Protein 3A0A (pdb70)

Structure (mmCIF, N/CA/C/O backbone):
data_3A0A
#
_entry.id   3A0A
#
_cell.length_a   26.007
_cell.length_b   26.538
_cell.length_c   80.146
_cell.angle_alpha   90.00
_cell.angle_beta   89.99
_cell.angle_gamma   90.00
#
_symmetry.space_group_name_H-M   'P 1 21 1'
#
loop_
_entity.id
_entity.type
_entity.pdbx_description
1 polymer 'collagen-like peptide'
2 water water
#
loop_
_atom_site.group_PDB
_atom_site.id
_atom_site.type_symbol
_atom_site.label_atom_id
_atom_site.label_alt_id
_atom_site.label_comp_id
_atom_site.label_asym_id
_atom_site.label_entity_id
_atom_site.label_seq_id
_atom_site.pdbx_PDB_ins_code
_atom_site.Cartn_x
_atom_site.Cartn_y
_atom_site.Cartn_z
_atom_site.occupancy
_atom_site.B_iso_or_equiv
_atom_site.auth_seq_id
_atom_site.auth_comp_id
_atom_site.auth_asym_id
_atom_site.auth_atom_id
_atom_site.pdbx_PDB_model_num
ATOM 1 N N . GLY A 1 3 ? -0.231 1.544 73.013 1.00 36.03 3 GLY A N 1
ATOM 2 C CA . GLY A 1 3 ? 0.160 2.371 71.874 1.00 28.00 3 GLY A CA 1
ATOM 3 C C . GLY A 1 3 ? -0.715 2.335 70.635 1.00 20.93 3 GLY A C 1
ATOM 4 O O . GLY A 1 3 ? -1.163 1.279 70.183 1.00 22.86 3 GLY A O 1
ATOM 5 N N . PRO A 1 4 ? -1.008 3.470 69.990 1.00 20.81 4 PRO A N 1
ATOM 6 C CA . PRO A 1 4 ? -1.825 3.447 68.777 1.00 19.46 4 PRO A CA 1
ATOM 7 C C . PRO A 1 4 ? -1.081 2.958 67.536 1.00 18.85 4 PRO A C 1
ATOM 8 O O . PRO A 1 4 ? 0.140 2.908 67.587 1.00 19.10 4 PRO A O 1
ATOM 12 N N . PRO A 1 5 ? -1.828 2.637 66.483 1.00 17.21 5 PRO A N 1
ATOM 13 C CA . PRO A 1 5 ? -1.221 2.164 65.231 1.00 16.76 5 PRO A CA 1
ATOM 14 C C . PRO A 1 5 ? -0.283 3.226 64.673 1.00 14.98 5 PRO A C 1
ATOM 15 O O . PRO A 1 5 ? -0.519 4.428 64.861 1.00 17.74 5 PRO A O 1
ATOM 19 N N . GLY A 1 6 ? 0.722 2.758 63.956 1.00 14.88 6 GLY A N 1
ATOM 20 C CA . GLY A 1 6 ? 1.579 3.696 63.215 1.00 14.01 6 GLY A CA 1
ATOM 21 C C . GLY A 1 6 ? 0.853 4.279 62.018 1.00 10.61 6 GLY A C 1
ATOM 22 O O . GLY A 1 6 ? -0.263 3.928 61.641 1.00 12.77 6 GLY A O 1
ATOM 23 N N . PRO A 1 7 ? 1.533 5.217 61.355 1.00 13.59 7 PRO A N 1
ATOM 24 C CA . PRO A 1 7 ? 0.980 5.867 60.177 1.00 13.65 7 PRO A CA 1
ATOM 25 C C . PRO A 1 7 ? 0.901 4.882 59.015 1.00 11.56 7 PRO A C 1
ATOM 26 O O . PRO A 1 7 ? 1.616 3.885 59.005 1.00 11.16 7 PRO A O 1
ATOM 30 N N . PRO A 1 8 ? 0.121 5.158 57.986 1.00 11.31 8 PRO A N 1
ATOM 31 C CA . PRO A 1 8 ? 0.199 4.369 56.773 1.00 11.72 8 PRO A CA 1
ATOM 32 C C . PRO A 1 8 ? 1.599 4.345 56.182 1.00 12.93 8 PRO A C 1
ATOM 33 O O . PRO A 1 8 ? 2.319 5.349 56.303 1.00 11.61 8 PRO A O 1
ATOM 37 N N . GLY A 1 9 ? 1.961 3.224 55.537 1.00 8.81 9 GLY A N 1
ATOM 38 C CA . GLY A 1 9 ? 3.191 3.313 54.751 1.00 10.17 9 GLY A CA 1
ATOM 39 C C . GLY A 1 9 ? 3.042 4.196 53.516 1.00 7.80 9 GLY A C 1
ATOM 40 O O . GLY A 1 9 ? 2.058 4.815 53.177 1.00 10.05 9 GLY A O 1
ATOM 41 N N . PRO A 1 10 ? 4.166 4.332 52.816 1.00 9.98 10 PRO A N 1
ATOM 42 C CA . PRO A 1 10 ? 4.210 5.198 51.646 1.00 11.21 10 PRO A CA 1
ATOM 43 C C . PRO A 1 10 ? 3.524 4.588 50.440 1.00 8.75 10 PRO A C 1
ATOM 44 O O . PRO A 1 10 ? 3.229 3.362 50.426 1.00 7.75 10 PRO A O 1
ATOM 48 N N . PRO A 1 11 ? 3.261 5.362 49.377 1.00 8.88 11 PRO A N 1
ATOM 49 C CA . PRO A 1 11 ? 2.654 4.784 48.185 1.00 9.70 11 PRO A CA 1
ATOM 50 C C . PRO A 1 11 ? 3.523 3.702 47.584 1.00 6.81 11 PRO A C 1
ATOM 51 O O . PRO A 1 11 ? 4.736 3.801 47.698 1.00 10.18 11 PRO A O 1
ATOM 55 N N . GLY A 1 12 ? 2.893 2.759 46.906 1.00 7.92 12 GLY A N 1
ATOM 56 C CA . GLY A 1 12 ? 3.672 1.679 46.306 1.00 9.11 12 GLY A CA 1
ATOM 57 C C . GLY A 1 12 ? 4.379 2.186 45.058 1.00 7.29 12 GLY A C 1
ATOM 58 O O . GLY A 1 12 ? 4.270 3.389 44.753 1.00 9.00 12 GLY A O 1
ATOM 67 N N . PRO A 1 14 ? 5.390 2.694 41.046 1.00 9.18 14 PRO A N 1
ATOM 68 C CA . PRO A 1 14 ? 4.624 2.925 39.809 1.00 10.85 14 PRO A CA 1
ATOM 69 C C . PRO A 1 14 ? 4.274 1.621 39.114 1.00 11.64 14 PRO A C 1
ATOM 70 O O . PRO A 1 14 ? 4.969 0.580 39.222 1.00 11.22 14 PRO A O 1
ATOM 74 N N . GLY A 1 15 ? 3.138 1.662 38.408 1.00 8.72 15 GLY A N 1
ATOM 75 C CA . GLY A 1 15 ? 2.744 0.455 37.647 1.00 9.82 15 GLY A CA 1
ATOM 76 C C . GLY A 1 15 ? 3.684 0.238 36.462 1.00 10.25 15 GLY A C 1
ATOM 77 O O . GLY A 1 15 ? 4.549 1.017 36.078 1.00 10.79 15 GLY A O 1
ATOM 78 N N . PRO A 1 16 ? 3.536 -0.909 35.787 1.00 10.74 16 PRO A N 1
ATOM 79 C CA . PRO A 1 16 ? 4.373 -1.165 34.607 1.00 11.39 16 PRO A CA 1
ATOM 80 C C . PRO A 1 16 ? 3.978 -0.290 33.428 1.00 15.94 16 PRO A C 1
ATOM 81 O O . PRO A 1 16 ? 2.881 0.298 33.407 1.00 11.52 16 PRO A O 1
ATOM 85 N N . PRO A 1 17 ? 4.843 -0.197 32.424 1.00 15.82 17 PRO A N 1
ATOM 86 C CA . PRO A 1 17 ? 4.439 0.399 31.133 1.00 14.51 17 PRO A CA 1
ATOM 87 C C . PRO A 1 17 ? 3.143 -0.164 30.583 1.00 13.44 17 PRO A C 1
ATOM 88 O O . PRO A 1 17 ? 2.786 -1.321 30.785 1.00 12.62 17 PRO A O 1
ATOM 92 N N . GLY A 1 18 ? 2.398 0.665 29.862 1.00 9.63 18 GLY A N 1
ATOM 93 C CA . GLY A 1 18 ? 1.246 0.227 29.147 1.00 9.91 18 GLY A CA 1
ATOM 94 C C . GLY A 1 18 ? 1.564 -0.666 27.963 1.00 10.39 18 GLY A C 1
ATOM 95 O O . GLY A 1 18 ? 2.720 -0.928 27.632 1.00 10.84 18 GLY A O 1
ATOM 96 N N . PRO A 1 19 ? 0.464 -1.060 27.301 1.00 11.71 19 PRO A N 1
ATOM 97 C CA . PRO A 1 19 ? 0.528 -1.945 26.149 1.00 15.32 19 PRO A CA 1
ATOM 98 C C . PRO A 1 19 ? 1.082 -1.181 24.953 1.00 13.60 19 PRO A C 1
ATOM 99 O O . PRO A 1 19 ? 1.002 0.026 24.924 1.00 11.29 19 PRO A O 1
ATOM 103 N N . PRO A 1 20 ? 1.612 -1.853 23.952 1.00 12.55 20 PRO A N 1
ATOM 104 C CA . PRO A 1 20 ? 2.002 -1.183 22.717 1.00 10.72 20 PRO A CA 1
ATOM 105 C C . PRO A 1 20 ? 0.831 -0.480 22.029 1.00 9.16 20 PRO A C 1
ATOM 106 O O . PRO A 1 20 ? -0.312 -0.972 22.100 1.00 10.25 20 PRO A O 1
ATOM 110 N N . GLY A 1 21 ? 1.143 0.598 21.321 1.00 10.45 21 GLY A N 1
ATOM 111 C CA . GLY A 1 21 ? 0.051 1.260 20.583 1.00 10.40 21 GLY A CA 1
ATOM 112 C C . GLY A 1 21 ? -0.308 0.416 19.361 1.00 12.83 21 GLY A C 1
ATOM 113 O O . GLY A 1 21 ? 0.327 -0.626 19.165 1.00 10.17 21 GLY A O 1
ATOM 114 N N . PRO A 1 22 ? -1.291 0.864 18.587 1.00 11.94 22 PRO A N 1
ATOM 115 C CA . PRO A 1 22 ? -1.750 0.128 17.394 1.00 10.83 22 PRO A CA 1
ATOM 116 C C . PRO A 1 22 ? -0.873 0.352 16.180 1.00 10.95 22 PRO A C 1
ATOM 117 O O . PRO A 1 22 ? -0.055 1.266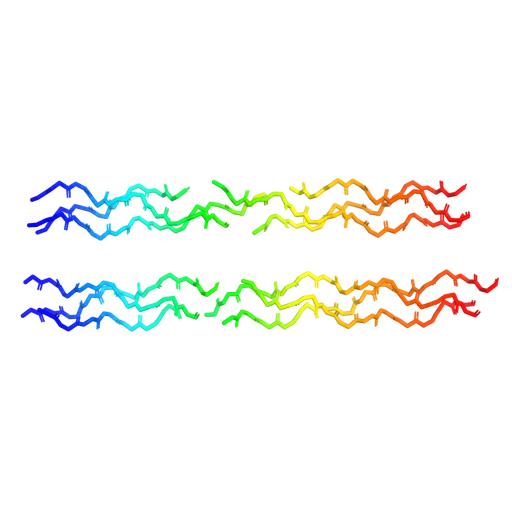 16.095 1.00 11.56 22 PRO A O 1
ATOM 121 N N . PRO A 1 23 ? -1.005 -0.477 15.163 1.00 13.28 23 PRO A N 1
ATOM 122 C CA . PRO A 1 23 ? -0.242 -0.248 13.925 1.00 14.20 23 PRO A CA 1
ATOM 123 C C . PRO A 1 23 ? -0.531 1.141 13.351 1.00 15.90 23 PRO A C 1
ATOM 124 O O . PRO A 1 23 ? -1.612 1.701 13.565 1.00 17.79 23 PRO A O 1
ATOM 128 N N . GLY A 1 24 ? 0.455 1.697 12.642 1.00 15.10 24 GLY A N 1
ATOM 129 C CA . GLY A 1 24 ? 0.264 2.987 11.961 1.00 19.36 24 GLY A CA 1
ATOM 130 C C . GLY A 1 24 ? -0.586 2.865 10.713 1.00 25.97 24 GLY A C 1
ATOM 131 O O . GLY A 1 24 ? -1.043 1.762 10.388 1.00 18.79 24 GLY A O 1
ATOM 132 N N . PRO A 1 25 ? -0.790 4.001 10.041 1.00 27.08 25 PRO A N 1
ATOM 133 C CA . PRO A 1 25 ? -1.628 4.039 8.842 1.00 26.29 25 PRO A CA 1
ATOM 134 C C . PRO A 1 25 ? -0.889 3.503 7.611 1.00 34.09 25 PRO A C 1
ATOM 135 O O . PRO A 1 25 ? 0.264 3.068 7.678 1.00 27.59 25 PRO A O 1
ATOM 139 N N . GLY B 1 6 ? 2.635 0.051 70.153 1.00 34.38 6 GLY B N 1
ATOM 140 C CA . GLY B 1 6 ? 1.618 0.196 69.098 1.00 28.33 6 GLY B CA 1
ATOM 141 C C . GLY B 1 6 ? 1.695 -0.682 67.879 1.00 19.98 6 GLY B C 1
ATOM 142 O O . GLY B 1 6 ? 2.769 -1.046 67.403 1.00 21.04 6 GLY B O 1
ATOM 143 N N . PRO B 1 7 ? 0.603 -1.090 67.222 1.00 20.80 7 PRO B N 1
ATOM 144 C CA . PRO B 1 7 ? 0.685 -1.977 66.041 1.00 20.60 7 PRO B CA 1
ATOM 145 C C . PRO B 1 7 ? 1.159 -1.270 64.789 1.00 18.01 7 PRO B C 1
ATOM 146 O O . PRO B 1 7 ? 1.045 -0.031 64.711 1.00 15.10 7 PRO B O 1
ATOM 150 N N . PRO B 1 8 ? 1.655 -1.959 63.767 1.00 14.68 8 PRO B N 1
ATOM 151 C CA . PRO B 1 8 ? 2.039 -1.257 62.538 1.00 11.83 8 PRO B CA 1
ATOM 152 C C . PRO B 1 8 ? 0.903 -0.529 61.833 1.00 10.13 8 PRO B C 1
ATOM 153 O O . PRO B 1 8 ? -0.269 -0.959 61.966 1.00 11.46 8 PRO B O 1
ATOM 157 N N . GLY B 1 9 ? 1.198 0.541 61.100 1.00 10.52 9 GLY B N 1
ATOM 158 C CA . GLY B 1 9 ? 0.162 1.274 60.359 1.00 9.94 9 GLY B CA 1
ATOM 159 C C . GLY B 1 9 ? -0.283 0.389 59.194 1.00 8.80 9 GLY B C 1
ATOM 160 O O . GLY B 1 9 ? 0.394 -0.636 59.008 1.00 11.50 9 GLY B O 1
ATOM 161 N N . PRO B 1 10 ? -1.279 0.805 58.463 1.00 10.74 10 PRO B N 1
ATOM 162 C CA . PRO B 1 10 ? -1.771 0.070 57.279 1.00 8.67 10 PRO B CA 1
ATOM 163 C C . PRO B 1 10 ? -0.864 0.269 56.081 1.00 8.31 10 PRO B C 1
ATOM 164 O O . PRO B 1 10 ? -0.029 1.175 56.005 1.00 9.06 10 PRO B O 1
ATOM 168 N N . PRO B 1 11 ? -0.980 -0.590 55.072 1.00 8.85 11 PRO B N 1
ATOM 169 C CA . PRO B 1 11 ? -0.236 -0.340 53.818 1.00 11.27 11 PRO B CA 1
ATOM 170 C C . PRO B 1 11 ? -0.573 1.037 53.244 1.00 10.68 11 PRO B C 1
ATOM 171 O O . PRO B 1 11 ? -1.685 1.541 53.439 1.00 12.34 11 PRO B O 1
ATOM 175 N N . GLY B 1 12 ? 0.431 1.599 52.560 1.00 7.76 12 GLY B N 1
ATOM 176 C CA . GLY B 1 12 ? 0.185 2.855 51.855 1.00 9.69 12 GLY B CA 1
ATOM 177 C C . GLY B 1 12 ? -0.733 2.688 50.667 1.00 11.17 12 GLY B C 1
ATOM 178 O O . GLY B 1 12 ? -1.186 1.604 50.323 1.00 8.20 12 GLY B O 1
ATOM 187 N N . PRO B 1 14 ? -1.861 2.845 46.543 1.00 9.84 14 PRO B N 1
ATOM 188 C CA . PRO B 1 14 ? -1.261 2.368 45.282 1.00 10.96 14 PRO B CA 1
ATOM 189 C C . PRO B 1 14 ? -0.318 3.416 44.703 1.00 11.34 14 PRO B C 1
ATOM 190 O O . PRO B 1 14 ? -0.479 4.610 44.901 1.00 9.54 14 PRO B O 1
ATOM 194 N N . GLY B 1 15 ? 0.669 2.886 43.988 1.00 10.26 15 GLY B N 1
ATOM 195 C CA . GLY B 1 15 ? 1.557 3.752 43.230 1.00 10.54 15 GLY B CA 1
ATOM 196 C C . GLY B 1 15 ? 0.847 4.379 42.032 1.00 9.74 15 GLY B C 1
ATOM 197 O O . GLY B 1 15 ? -0.269 3.986 41.753 1.00 10.59 15 GLY B O 1
ATOM 198 N N . PRO B 1 16 ? 1.533 5.309 41.404 1.00 10.33 16 PRO B N 1
ATOM 199 C CA . PRO B 1 16 ? 0.999 5.965 40.208 1.00 14.16 16 PRO B CA 1
ATOM 200 C C . PRO B 1 16 ? 0.893 4.940 39.097 1.00 12.57 16 PRO B C 1
ATOM 201 O O . PRO B 1 16 ? 1.555 3.915 39.157 1.00 10.33 16 PRO B O 1
ATOM 205 N N . PRO B 1 17 ? 0.105 5.191 38.049 1.00 11.33 17 PRO B N 1
ATOM 206 C CA . PRO B 1 17 ? 0.146 4.341 36.864 1.00 11.12 17 PRO B CA 1
ATOM 207 C C . PRO B 1 17 ? 1.550 4.316 36.263 1.00 13.39 17 PRO B C 1
ATOM 208 O O . PRO B 1 17 ? 2.312 5.291 36.420 1.00 12.04 17 PRO B O 1
ATOM 212 N N . GLY B 1 18 ? 1.929 3.244 35.566 1.00 8.50 18 GLY B N 1
ATOM 213 C CA . GLY B 1 18 ? 3.214 3.340 34.875 1.00 10.40 18 GLY B CA 1
ATOM 214 C C . GLY B 1 18 ? 3.101 4.234 33.633 1.00 10.39 18 GLY B C 1
ATOM 215 O O . GLY B 1 18 ? 2.076 4.802 33.286 1.00 10.75 18 GLY B O 1
ATOM 216 N N . PRO B 1 19 ? 4.198 4.366 32.920 1.00 11.50 19 PRO B N 1
ATOM 217 C CA . PRO B 1 19 ? 4.250 5.189 31.706 1.00 13.24 19 PRO B CA 1
ATOM 218 C C . PRO B 1 19 ? 3.553 4.589 30.506 1.00 9.43 19 PRO B C 1
ATOM 219 O O . PRO B 1 19 ? 3.248 3.399 30.509 1.00 8.63 19 PRO B O 1
ATOM 223 N N . PRO B 1 20 ? 3.337 5.347 29.434 1.00 9.06 20 PRO B N 1
ATOM 224 C CA . PRO B 1 20 ? 2.716 4.804 28.218 1.00 11.38 20 PRO B CA 1
ATOM 225 C C . PRO B 1 20 ? 3.593 3.717 27.644 1.00 10.05 20 PRO B C 1
ATOM 226 O O . PRO B 1 20 ? 4.831 3.813 27.736 1.00 13.00 20 PRO B O 1
ATOM 230 N N . GLY B 1 21 ? 2.933 2.727 27.046 1.00 13.16 21 GLY B N 1
ATOM 231 C CA . GLY B 1 21 ? 3.710 1.693 26.375 1.00 9.94 21 GLY B CA 1
ATOM 232 C C . GLY B 1 21 ? 4.381 2.235 25.130 1.00 10.49 21 GLY B C 1
ATOM 233 O O . GLY B 1 21 ? 4.220 3.437 24.871 1.00 9.82 21 GLY B O 1
ATOM 234 N N . PRO B 1 22 ? 5.080 1.338 24.418 1.00 13.82 22 PRO B N 1
ATOM 235 C CA . PRO B 1 22 ? 5.831 1.743 23.232 1.00 13.46 22 PRO B CA 1
ATOM 236 C C . PRO B 1 22 ? 4.877 1.906 22.050 1.00 10.47 22 PRO B C 1
ATOM 237 O O . PRO B 1 22 ? 3.754 1.485 22.053 1.00 9.87 22 PRO B O 1
ATOM 241 N N . PRO B 1 23 ? 5.401 2.618 21.066 1.00 10.55 23 PRO B N 1
ATOM 242 C CA . PRO B 1 23 ? 4.633 2.864 19.840 1.00 14.83 23 PRO B CA 1
ATOM 243 C C . PRO B 1 23 ? 4.238 1.547 19.176 1.00 14.82 23 PRO B C 1
ATOM 244 O O . PRO B 1 23 ? 4.994 0.570 19.334 1.00 12.80 23 PRO B O 1
ATOM 248 N N . GLY B 1 24 ? 3.121 1.551 18.489 1.00 12.11 24 GLY B N 1
ATOM 249 C CA . GLY B 1 24 ? 2.682 0.398 17.694 1.00 13.66 24 GLY B CA 1
ATOM 250 C C . GLY B 1 24 ? 3.631 0.135 16.540 1.00 13.97 24 GLY B C 1
ATOM 251 O O . GLY B 1 24 ? 4.553 0.878 16.212 1.00 16.67 24 GLY B O 1
ATOM 252 N N . PRO B 1 25 ? 3.472 -0.981 15.838 1.00 16.13 25 PRO B N 1
ATOM 253 C CA . PRO B 1 25 ? 4.335 -1.239 14.682 1.00 18.26 25 PRO B CA 1
ATOM 254 C C . PRO B 1 25 ? 3.963 -0.351 13.502 1.00 19.53 25 PRO B C 1
ATOM 255 O O . PRO B 1 25 ? 2.885 0.236 13.467 1.00 18.25 25 PRO B O 1
ATOM 259 N N . PRO B 1 26 ? 4.814 -0.198 12.499 1.00 18.66 26 PRO B N 1
ATOM 260 C CA . PRO B 1 26 ? 4.469 0.425 11.234 1.00 19.61 26 PRO B CA 1
ATOM 261 C C . PRO B 1 26 ? 3.178 -0.159 10.641 1.00 20.33 26 PRO B C 1
ATOM 262 O O . PRO B 1 26 ? 2.870 -1.342 10.849 1.00 24.00 26 PRO B O 1
ATOM 266 N N . GLY B 1 27 ? 2.384 0.621 9.915 1.00 20.15 27 GLY B N 1
ATOM 267 C CA . GLY B 1 27 ? 1.181 0.179 9.267 1.00 18.75 27 GLY B CA 1
ATOM 268 C C . GLY B 1 27 ? 1.297 -0.667 8.007 1.00 22.92 27 GLY B C 1
ATOM 269 O O . GLY B 1 27 ? 2.445 -0.940 7.630 1.00 23.45 27 GLY B O 1
ATOM 271 N N . PRO C 1 4 ? 2.943 5.231 72.636 1.00 36.95 4 PRO C N 1
ATOM 272 C CA . PRO C 1 4 ? 3.823 5.493 71.484 1.00 32.13 4 PRO C CA 1
ATOM 273 C C . PRO C 1 4 ? 3.396 4.695 70.265 1.00 24.72 4 PRO C C 1
ATOM 274 O O . PRO C 1 4 ? 3.241 3.478 70.427 1.00 19.35 4 PRO C O 1
ATOM 278 N N . PRO C 1 5 ? 3.254 5.384 69.138 1.00 17.99 5 PRO C N 1
ATOM 279 C CA . PRO C 1 5 ? 2.692 4.742 67.951 1.00 18.19 5 PRO C CA 1
ATOM 280 C C . PRO C 1 5 ? 3.628 3.636 67.473 1.00 16.36 5 PRO C C 1
ATOM 281 O O . PRO C 1 5 ? 4.838 3.722 67.668 1.00 17.57 5 PRO C O 1
ATOM 285 N N . GLY C 1 6 ? 2.957 2.695 66.804 1.00 16.68 6 GLY C N 1
ATOM 286 C CA . GLY C 1 6 ? 3.706 1.627 66.162 1.00 14.83 6 GLY C CA 1
ATOM 287 C C . GLY C 1 6 ? 4.433 2.249 64.983 1.00 13.66 6 GLY C C 1
ATOM 288 O O . GLY C 1 6 ? 4.301 3.458 64.781 1.00 14.47 6 GLY C O 1
ATOM 289 N N . PRO C 1 7 ? 5.138 1.396 64.252 1.00 14.96 7 PRO C N 1
ATOM 290 C CA . PRO C 1 7 ? 5.892 1.784 63.073 1.00 13.99 7 PRO C CA 1
ATOM 291 C C . PRO C 1 7 ? 4.907 1.912 61.899 1.00 10.47 7 PRO C C 1
ATOM 292 O O . PRO C 1 7 ? 3.792 1.449 61.896 1.00 10.59 7 PRO C O 1
ATOM 296 N N . PRO C 1 8 ? 5.432 2.616 60.911 1.00 9.90 8 PRO C N 1
ATOM 297 C CA . PRO C 1 8 ? 4.665 2.868 59.675 1.00 11.39 8 PRO C CA 1
ATOM 298 C C . PRO C 1 8 ? 4.302 1.550 58.997 1.00 11.30 8 PRO C C 1
ATOM 299 O O . PRO C 1 8 ? 5.028 0.554 59.175 1.00 12.88 8 PRO C O 1
ATOM 303 N N . GLY C 1 9 ? 3.174 1.576 58.275 1.00 10.38 9 GLY C N 1
ATOM 304 C CA . GLY C 1 9 ? 2.761 0.388 57.521 1.00 11.87 9 GLY C CA 1
ATOM 305 C C . GLY C 1 9 ? 3.669 0.133 56.351 1.00 11.47 9 GLY C C 1
ATOM 306 O O . GLY C 1 9 ? 4.548 0.905 55.974 1.00 12.43 9 GLY C O 1
ATOM 307 N N . PRO C 1 10 ? 3.543 -0.985 55.654 1.00 9.41 10 PRO C N 1
ATOM 308 C CA . PRO C 1 10 ? 4.368 -1.220 54.458 1.00 11.08 10 PRO C CA 1
ATOM 309 C C . PRO C 1 10 ? 3.969 -0.342 53.278 1.00 12.17 10 PRO C C 1
ATOM 310 O O . PRO C 1 10 ? 2.888 0.256 53.266 1.00 10.43 10 PRO C O 1
ATOM 314 N N . PRO C 1 11 ? 4.850 -0.212 52.269 1.00 13.79 11 PRO C N 1
ATOM 315 C CA . PRO C 1 11 ? 4.452 0.395 50.993 1.00 13.16 11 PRO C CA 1
ATOM 316 C C . PRO C 1 11 ? 3.147 -0.215 50.476 1.00 14.05 11 PRO C C 1
ATOM 317 O O . PRO C 1 11 ? 2.774 -1.370 50.703 1.00 11.70 11 PRO C O 1
ATOM 321 N N . GLY C 1 12 ? 2.414 0.625 49.766 1.00 11.09 12 GLY C N 1
ATOM 322 C CA . GLY C 1 12 ? 1.175 0.213 49.115 1.00 8.63 12 GLY C CA 1
ATOM 323 C C . GLY C 1 12 ? 1.490 -0.670 47.912 1.00 10.70 12 GLY C C 1
ATOM 324 O O . GLY C 1 12 ? 2.631 -0.961 47.530 1.00 8.87 12 GLY C O 1
ATOM 333 N N . PRO C 1 14 ? 1.581 -1.883 43.860 1.00 11.82 14 PRO C N 1
ATOM 334 C CA . PRO C 1 14 ? 2.015 -1.192 42.639 1.00 9.27 14 PRO C CA 1
ATOM 335 C C . PRO C 1 14 ? 0.877 -0.439 41.976 1.00 8.09 14 PRO C C 1
ATOM 336 O O . PRO C 1 14 ? -0.275 -0.911 42.096 1.00 8.72 14 PRO C O 1
ATOM 340 N N . GLY C 1 15 ? 1.133 0.671 41.290 1.00 9.44 15 GLY C N 1
ATOM 341 C CA . GLY C 1 15 ? 0.054 1.317 40.535 1.00 8.75 15 GLY C CA 1
ATOM 342 C C . GLY C 1 15 ? -0.322 0.474 39.323 1.00 8.77 15 GLY C C 1
ATOM 343 O O . GLY C 1 15 ? 0.289 -0.552 39.055 1.00 7.44 15 GLY C O 1
ATOM 344 N N . PRO C 1 16 ? -1.315 0.889 38.559 1.00 9.38 16 PRO C N 1
ATOM 345 C CA . PRO C 1 16 ? -1.747 0.162 37.380 1.00 8.12 16 PRO C CA 1
ATOM 346 C C . PRO C 1 16 ? -0.835 0.333 36.178 1.00 6.58 16 PRO C C 1
ATOM 347 O O . PRO C 1 16 ? -0.029 1.257 36.118 1.00 9.33 16 PRO C O 1
ATOM 351 N N . PRO C 1 17 ? -0.979 -0.540 35.198 1.00 10.69 17 PRO C N 1
ATOM 352 C CA . PRO C 1 17 ? -0.214 -0.290 33.958 1.00 10.98 17 PRO C CA 1
ATOM 353 C C . PRO C 1 17 ? -0.567 1.072 33.359 1.00 12.38 17 PRO C C 1
ATOM 354 O O . PRO C 1 17 ? -1.664 1.553 33.524 1.00 11.25 17 PRO C O 1
ATOM 358 N N . GLY C 1 18 ? 0.391 1.620 32.644 1.00 7.97 18 GLY C N 1
ATOM 359 C CA . GLY C 1 18 ? 0.174 2.808 31.879 1.00 10.58 18 GLY C CA 1
ATOM 360 C C . GLY C 1 18 ? -0.753 2.620 30.699 1.00 10.65 18 GLY C C 1
ATOM 361 O O . GLY C 1 18 ? -1.207 1.524 30.419 1.00 9.49 18 GLY C O 1
ATOM 362 N N . PRO C 1 19 ? -1.043 3.737 30.028 1.00 10.45 19 PRO C N 1
ATOM 363 C CA . PRO C 1 19 ? -1.868 3.694 28.820 1.00 10.27 19 PRO C CA 1
ATOM 364 C C . PRO C 1 19 ? -1.117 3.167 27.615 1.00 10.23 19 PRO C C 1
ATOM 365 O O . PRO C 1 19 ? 0.117 3.041 27.585 1.00 7.92 19 PRO C O 1
ATOM 369 N N . PRO C 1 20 ? -1.869 2.767 26.614 1.00 12.06 20 PRO C N 1
ATOM 370 C CA . PRO C 1 20 ? -1.251 2.343 25.358 1.00 13.73 20 PRO C CA 1
ATOM 371 C C . PRO C 1 20 ? -0.314 3.417 24.813 1.00 12.31 20 PRO C C 1
ATOM 372 O O . PRO C 1 20 ? -0.477 4.615 24.988 1.00 11.57 20 PRO C O 1
ATOM 376 N N . GLY C 1 21 ? 0.700 2.914 24.120 1.00 10.69 21 GLY C N 1
ATOM 377 C CA . GLY C 1 21 ? 1.599 3.811 23.381 1.00 11.58 21 GLY C CA 1
ATOM 378 C C . GLY C 1 21 ? 0.854 4.353 22.157 1.00 10.79 21 GLY C C 1
ATOM 379 O O . GLY C 1 21 ? -0.265 3.979 21.832 1.00 11.74 21 GLY C O 1
ATOM 380 N N . PRO C 1 22 ? 1.525 5.249 21.447 1.00 12.84 22 PRO C N 1
ATOM 381 C CA . PRO C 1 22 ? 0.964 5.885 20.276 1.00 17.04 22 PRO C CA 1
ATOM 382 C C . PRO C 1 22 ? 0.929 4.874 19.134 1.00 17.03 22 PRO C C 1
ATOM 383 O O . PRO C 1 22 ? 1.602 3.837 19.215 1.00 11.80 22 PRO C O 1
ATOM 387 N N . PRO C 1 23 ? 0.164 5.217 18.105 1.00 16.17 23 PRO C N 1
ATOM 388 C CA . PRO 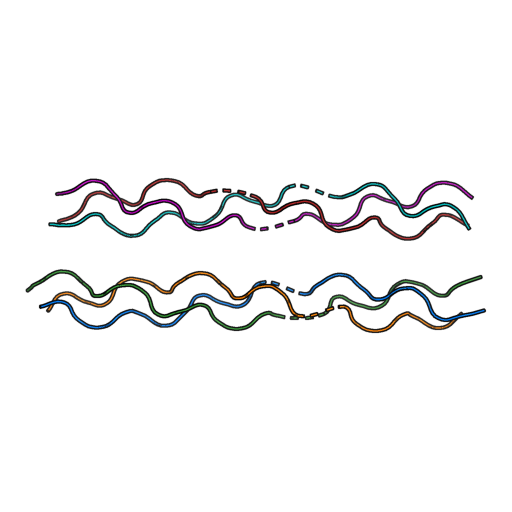C 1 23 ? 0.207 4.449 16.866 1.00 14.48 23 PRO C CA 1
ATOM 389 C C . PRO C 1 23 ? 1.638 4.376 16.349 1.00 16.36 23 PRO C C 1
ATOM 390 O O . PRO C 1 23 ? 2.409 5.321 16.543 1.00 16.27 23 PRO C O 1
ATOM 394 N N . GLY C 1 24 ? 2.011 3.292 15.671 1.00 12.86 24 GLY C N 1
ATOM 395 C CA . GLY C 1 24 ? 3.286 3.277 14.941 1.00 19.69 24 GLY C CA 1
ATOM 396 C C . GLY C 1 24 ? 3.190 4.174 13.699 1.00 21.30 24 GLY C C 1
ATOM 397 O O . GLY C 1 24 ? 2.141 4.790 13.423 1.00 18.78 24 GLY C O 1
ATOM 398 N N . PRO C 1 25 ? 4.306 4.254 12.960 1.00 18.10 25 PRO C N 1
ATOM 399 C CA . PRO C 1 25 ? 4.380 5.085 11.755 1.00 20.35 25 PRO C CA 1
ATOM 400 C C . PRO C 1 25 ? 3.600 4.506 10.574 1.00 18.32 25 PRO C C 1
ATOM 401 O O . PRO C 1 25 ? 3.305 3.307 10.497 1.00 19.00 25 PRO C O 1
ATOM 405 N N . PRO C 1 26 ? 3.201 5.362 9.624 1.00 25.63 26 PRO C N 1
ATOM 406 C CA . PRO C 1 26 ? 2.544 4.805 8.443 1.00 27.14 26 PRO C CA 1
ATOM 407 C C . PRO C 1 26 ? 3.476 3.858 7.671 1.00 25.87 26 PRO C C 1
ATOM 408 O O . PRO C 1 26 ? 4.708 3.970 7.746 1.00 25.50 26 PRO C O 1
ATOM 412 N N . GLY C 1 27 ? 2.886 2.925 6.913 1.00 25.50 27 GLY C N 1
ATOM 413 C CA . GLY C 1 27 ? 3.617 1.881 6.219 1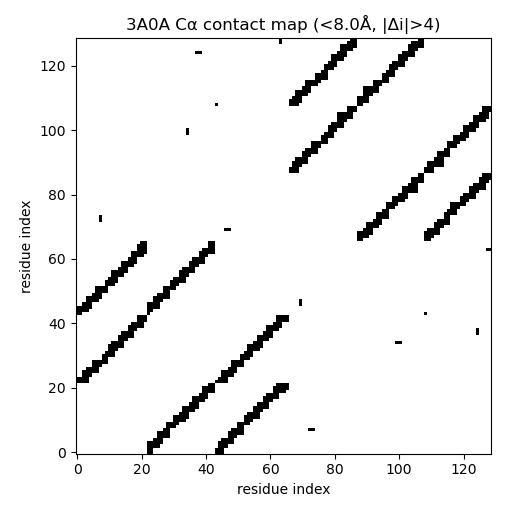.00 31.23 27 GLY C CA 1
ATOM 414 C C . GLY C 1 27 ? 4.461 2.356 5.049 1.00 29.63 27 GLY C C 1
ATOM 415 O O . GLY C 1 27 ? 4.351 3.529 4.681 1.00 46.34 27 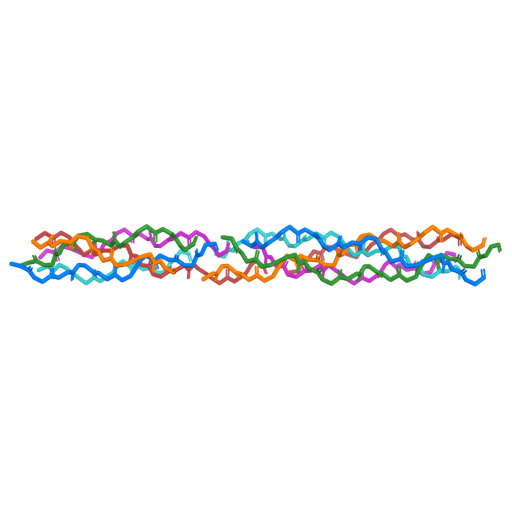GLY C O 1
ATOM 417 N N . PRO D 1 1 ? 11.461 8.274 71.399 1.00 27.34 1 PRO D N 1
ATOM 418 C CA . PRO D 1 1 ? 12.091 7.710 70.191 1.00 22.43 1 PRO D CA 1
ATOM 419 C C . PRO D 1 1 ? 12.055 8.643 68.985 1.00 19.17 1 PRO D C 1
ATOM 420 O O . PRO D 1 1 ? 11.395 9.702 68.955 1.00 26.94 1 PRO D O 1
ATOM 424 N N . PRO D 1 2 ? 12.744 8.301 67.900 1.00 18.55 2 PRO D N 1
ATOM 425 C CA . PRO D 1 2 ? 12.756 9.232 66.753 1.00 18.32 2 PRO D CA 1
ATOM 426 C C . PRO D 1 2 ? 11.400 9.155 66.063 1.00 13.59 2 PRO D C 1
ATOM 427 O O . PRO D 1 2 ? 10.6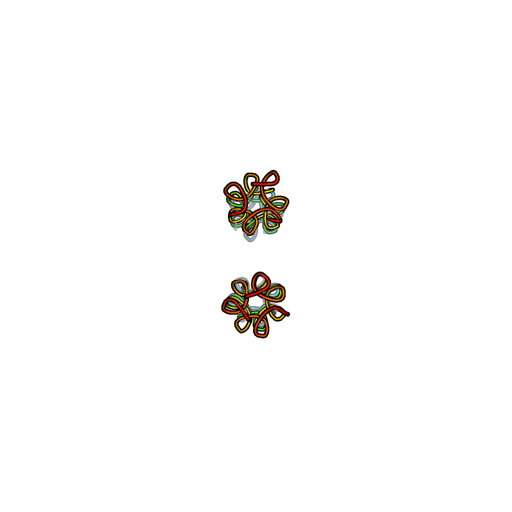24 8.223 66.278 1.00 15.68 2 PRO D O 1
ATOM 431 N N . GLY D 1 3 ? 11.153 10.165 65.244 1.00 15.00 3 GLY D N 1
ATOM 432 C CA . GLY D 1 3 ? 9.910 10.137 64.490 1.00 11.83 3 GLY D CA 1
ATOM 433 C C . GLY D 1 3 ? 10.001 9.161 63.312 1.00 12.87 3 GLY D C 1
ATOM 434 O O . GLY D 1 3 ? 11.076 8.618 63.108 1.00 12.39 3 GLY D O 1
ATOM 435 N N . PRO D 1 4 ? 8.878 8.975 62.609 1.00 12.29 4 PRO D N 1
ATOM 436 C CA . PRO D 1 4 ? 8.869 8.087 61.442 1.00 11.17 4 PRO D CA 1
ATOM 437 C C . PRO D 1 4 ? 9.530 8.767 60.260 1.00 13.12 4 PRO D C 1
ATOM 438 O O . PRO D 1 4 ? 9.847 9.958 60.337 1.00 12.22 4 PRO D O 1
ATOM 442 N N . PRO D 1 5 ? 9.772 7.989 59.198 1.00 15.86 5 PRO D N 1
ATOM 443 C CA . PRO D 1 5 ? 10.370 8.594 58.011 1.00 15.50 5 PRO D CA 1
ATOM 444 C C . PRO D 1 5 ? 9.497 9.705 57.456 1.00 15.22 5 PRO D C 1
ATOM 445 O O . PRO D 1 5 ? 8.264 9.771 57.609 1.00 14.73 5 PRO D O 1
ATOM 449 N N . GLY D 1 6 ? 10.190 10.607 56.739 1.00 13.30 6 GLY D N 1
ATOM 450 C CA . GLY D 1 6 ? 9.431 11.658 56.081 1.00 9.52 6 GLY D CA 1
ATOM 451 C C . GLY D 1 6 ? 8.672 11.156 54.866 1.00 12.24 6 GLY D C 1
ATOM 452 O O . GLY D 1 6 ? 8.739 9.998 54.443 1.00 11.39 6 GLY D O 1
ATOM 453 N N . PRO D 1 7 ? 7.932 12.104 54.284 1.00 8.73 7 PRO D N 1
ATOM 454 C CA . PRO D 1 7 ? 7.126 11.771 53.109 1.00 8.21 7 PRO D CA 1
ATOM 455 C C . PRO D 1 7 ? 7.969 11.427 51.879 1.00 10.86 7 PRO D C 1
ATOM 456 O O . PRO D 1 7 ? 9.158 11.790 51.879 1.00 9.81 7 PRO D O 1
ATOM 460 N N . PRO D 1 8 ? 7.505 10.764 50.830 1.00 10.30 8 PRO D N 1
ATOM 461 C CA . PRO D 1 8 ? 8.345 10.615 49.645 1.00 8.94 8 PRO D CA 1
ATOM 462 C C . PRO D 1 8 ? 8.663 11.948 49.028 1.00 6.29 8 PRO D C 1
ATOM 463 O O . PRO D 1 8 ? 7.946 12.945 49.121 1.00 8.64 8 PRO D O 1
ATOM 467 N N . GLY D 1 9 ? 9.816 11.978 48.365 1.00 8.05 9 GLY D N 1
ATOM 468 C CA . GLY D 1 9 ? 10.122 13.222 47.653 1.00 9.10 9 GLY D CA 1
ATOM 469 C C . GLY D 1 9 ? 9.181 13.358 46.441 1.00 9.85 9 GLY D C 1
ATOM 470 O O . GLY D 1 9 ? 8.320 12.525 46.118 1.00 8.95 9 GLY D O 1
ATOM 471 N N . PRO D 1 10 ? 9.464 14.467 45.761 1.00 11.72 10 PRO D N 1
ATOM 472 C CA . PRO D 1 10 ? 8.753 14.863 44.546 1.00 12.00 10 PRO D CA 1
ATOM 473 C C . PRO D 1 10 ? 9.044 13.962 43.366 1.00 7.18 10 PRO D C 1
ATOM 474 O O . PRO D 1 10 ? 10.116 13.334 43.360 1.00 9.53 10 PRO D O 1
ATOM 478 N N . PRO D 1 11 ? 8.209 13.906 42.334 1.00 13.26 11 PRO D N 1
ATOM 479 C CA . PRO D 1 11 ? 8.611 13.155 41.129 1.00 12.54 11 PRO D CA 1
ATOM 480 C C . PRO D 1 11 ? 9.902 13.741 40.541 1.00 11.09 11 PRO D C 1
ATOM 481 O O . PRO D 1 11 ? 10.218 14.924 40.658 1.00 16.58 11 PRO D O 1
ATOM 485 N N . GLY D 1 12 ? 10.638 12.854 39.875 1.00 11.67 12 GLY D N 1
ATOM 486 C CA . GLY D 1 12 ? 11.834 13.174 39.111 1.00 12.66 12 GLY D CA 1
ATOM 487 C C . GLY D 1 12 ? 11.529 14.128 37.967 1.00 13.19 12 GLY D C 1
ATOM 488 O O . GLY D 1 12 ? 10.400 14.456 37.601 1.00 14.49 12 GLY D O 1
ATOM 497 N N . PRO D 1 14 ? 11.558 15.361 33.972 1.00 10.60 14 PRO D N 1
ATOM 498 C CA . PRO D 1 14 ? 11.134 14.711 32.735 1.00 9.83 14 PRO D CA 1
ATOM 499 C C . PRO D 1 14 ? 12.275 13.974 32.079 1.00 10.17 14 PRO D C 1
ATOM 500 O O . PRO D 1 14 ? 13.468 14.342 32.230 1.00 13.77 14 PRO D O 1
ATOM 504 N N . GLY D 1 15 ? 11.956 12.938 31.315 1.00 7.79 15 GLY D N 1
ATOM 505 C CA . GLY D 1 15 ? 12.931 12.310 30.466 1.00 10.17 15 GLY D CA 1
ATOM 506 C C . GLY D 1 15 ? 13.343 13.158 29.302 1.00 10.57 15 GLY D C 1
ATOM 507 O O . GLY D 1 15 ? 12.793 14.177 28.971 1.00 10.98 15 GLY D O 1
ATOM 508 N N . PRO D 1 16 ? 14.345 12.683 28.581 1.00 10.59 16 PRO D N 1
ATOM 509 C CA . PRO D 1 16 ? 14.812 13.385 27.384 1.00 11.34 16 PRO D CA 1
ATOM 510 C C . PRO D 1 16 ? 13.873 13.221 26.192 1.00 12.90 16 PRO D C 1
ATOM 511 O O . PRO D 1 16 ? 13.053 12.332 26.144 1.00 9.38 16 PRO D O 1
ATOM 515 N N . PRO D 1 17 ? 14.032 14.076 25.178 1.00 11.59 17 PRO D N 1
ATOM 516 C CA . PRO D 1 17 ? 13.253 13.867 23.949 1.00 10.41 17 PRO D CA 1
ATOM 517 C C . PRO D 1 17 ? 13.636 12.531 23.314 1.00 9.32 17 PRO D C 1
ATOM 518 O O . PRO D 1 17 ? 14.738 11.998 23.470 1.00 11.25 17 PRO D O 1
ATOM 522 N N . GLY D 1 18 ? 12.639 11.943 22.632 1.00 10.66 18 GLY D N 1
ATOM 523 C CA . GLY D 1 18 ? 12.772 10.690 21.933 1.00 9.36 18 GLY D CA 1
ATOM 524 C C . GLY D 1 18 ? 13.747 10.768 20.786 1.00 12.12 18 GLY D C 1
ATOM 525 O O . GLY D 1 18 ? 14.317 11.815 20.441 1.00 13.10 18 GLY D O 1
ATOM 526 N N . PRO D 1 19 ? 13.997 9.647 20.113 1.00 14.75 19 PRO D N 1
ATOM 527 C CA . PRO D 1 19 ? 14.904 9.659 18.948 1.00 15.81 19 PRO D CA 1
ATOM 528 C C . PRO D 1 19 ? 14.253 10.305 17.738 1.00 12.00 19 PRO D C 1
ATOM 529 O O . PRO D 1 19 ? 13.032 10.437 17.681 1.00 14.96 19 PRO D O 1
ATOM 533 N N . PRO D 1 20 ? 14.996 10.722 16.726 1.00 15.46 20 PRO D N 1
ATOM 534 C CA . PRO D 1 20 ? 14.329 11.233 15.537 1.00 15.52 20 PRO D CA 1
ATOM 535 C C . PRO D 1 20 ? 13.439 10.157 14.909 1.00 14.17 20 PRO D C 1
ATOM 536 O O . PRO D 1 20 ? 13.711 8.973 15.050 1.00 16.62 20 PRO D O 1
ATOM 540 N N . GLY D 1 21 ? 12.430 10.703 14.237 1.00 14.22 21 GLY D N 1
ATOM 541 C CA . GLY D 1 21 ? 11.515 9.934 13.414 1.00 22.60 21 GLY D CA 1
ATOM 542 C C . GLY D 1 21 ? 12.212 9.275 12.245 1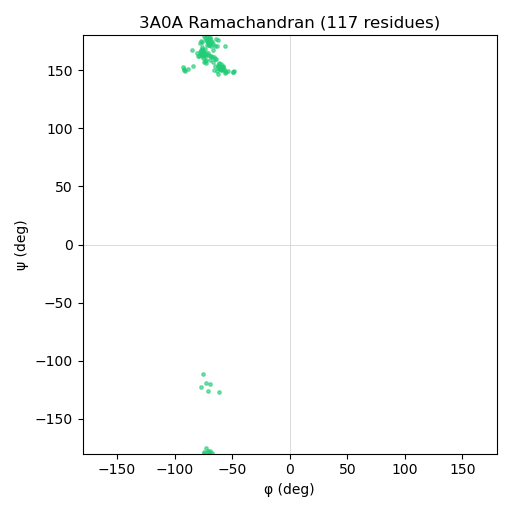.00 22.29 21 GLY D C 1
ATOM 543 O O . GLY D 1 21 ? 13.367 9.576 11.952 1.00 25.77 21 GLY D O 1
ATOM 544 N N . PRO D 1 22 ? 11.499 8.391 11.539 1.00 25.70 22 PRO D N 1
ATOM 545 C CA . PRO D 1 22 ? 12.032 7.742 10.340 1.00 24.30 22 PRO D CA 1
ATOM 546 C C . PRO D 1 22 ? 12.040 8.539 9.045 1.00 28.61 22 PRO D C 1
ATOM 547 O O . PRO D 1 22 ? 11.722 9.718 8.960 1.00 32.32 22 PRO D O 1
ATOM 551 N N . GLY E 1 3 ? 12.103 12.868 71.358 1.00 21.26 3 GLY E N 1
ATOM 552 C CA . GLY E 1 3 ? 13.039 12.314 70.382 1.00 22.59 3 GLY E CA 1
ATOM 553 C C . GLY E 1 3 ? 13.340 13.144 69.166 1.00 23.82 3 GLY E C 1
ATOM 554 O O . GLY E 1 3 ? 12.730 14.186 68.867 1.00 19.12 3 GLY E O 1
ATOM 555 N N . PRO E 1 4 ? 14.322 12.730 68.356 1.00 23.11 4 PRO E N 1
ATOM 556 C CA . PRO E 1 4 ? 14.731 13.551 67.214 1.00 20.20 4 PRO E CA 1
ATOM 557 C C . PRO E 1 4 ? 13.850 13.296 66.006 1.00 19.34 4 PRO E C 1
ATOM 558 O O . PRO E 1 4 ? 13.091 12.329 65.952 1.00 18.76 4 PRO E O 1
ATOM 562 N N . PRO E 1 5 ? 13.955 14.156 65.000 1.00 17.95 5 PRO E N 1
ATOM 563 C CA . PRO E 1 5 ? 13.210 13.936 63.756 1.00 16.68 5 PRO E CA 1
ATOM 564 C C . PRO E 1 5 ? 13.595 12.602 63.125 1.00 16.93 5 PRO E C 1
ATOM 565 O O . PRO E 1 5 ? 14.698 12.096 63.315 1.00 14.20 5 PRO E O 1
ATOM 569 N N . GLY E 1 6 ? 12.634 12.032 62.400 1.00 15.06 6 GLY E N 1
ATOM 570 C CA . GLY E 1 6 ? 12.823 10.773 61.738 1.00 11.32 6 GLY E CA 1
ATOM 571 C C . GLY E 1 6 ? 13.806 10.829 60.609 1.00 13.69 6 GLY E C 1
ATOM 572 O O . GLY E 1 6 ? 14.383 11.850 60.249 1.00 18.25 6 GLY E O 1
ATOM 573 N N . PRO E 1 7 ? 14.039 9.714 59.924 1.00 16.16 7 PRO E N 1
ATOM 574 C CA . PRO E 1 7 ? 14.938 9.779 58.762 1.00 17.33 7 PRO E CA 1
ATOM 575 C C . PRO E 1 7 ? 14.236 10.410 57.570 1.00 10.36 7 PRO E C 1
ATOM 576 O O . PRO E 1 7 ? 13.017 10.570 57.507 1.00 11.64 7 PRO E O 1
ATOM 580 N N . PRO E 1 8 ? 15.020 10.748 56.545 1.00 13.69 8 PRO E N 1
ATOM 581 C CA . PRO E 1 8 ? 14.353 11.216 55.327 1.00 12.42 8 PRO E CA 1
ATOM 582 C C . PRO E 1 8 ? 13.424 10.173 54.750 1.00 11.27 8 PRO E C 1
ATOM 583 O O . PRO E 1 8 ? 13.691 8.981 54.893 1.00 13.55 8 PRO E O 1
ATOM 587 N N . GLY E 1 9 ? 12.389 10.658 54.080 1.00 8.71 9 GLY E N 1
ATOM 588 C CA . GLY E 1 9 ? 11.482 9.780 53.300 1.00 11.58 9 GLY E CA 1
ATOM 589 C C . GLY E 1 9 ? 12.180 9.170 52.090 1.00 11.32 9 GLY E C 1
ATOM 590 O O . GLY E 1 9 ? 13.330 9.489 51.733 1.00 10.64 9 GLY E O 1
ATOM 591 N N . PRO E 1 10 ? 11.486 8.280 51.398 1.00 8.82 10 PRO E N 1
ATOM 592 C CA . PRO E 1 10 ? 12.087 7.678 50.229 1.00 9.80 10 PRO E CA 1
ATOM 593 C C . PRO E 1 10 ? 12.070 8.603 49.034 1.00 9.31 10 PRO E C 1
ATOM 594 O O . PRO E 1 10 ? 11.409 9.642 48.948 1.00 10.57 10 PRO E O 1
ATOM 598 N N . PRO E 1 11 ? 12.840 8.205 48.026 1.00 9.88 11 PRO E N 1
ATOM 599 C CA . PRO E 1 11 ? 12.819 9.052 46.807 1.00 10.11 11 PRO E CA 1
ATOM 600 C C . PRO E 1 11 ? 11.473 9.059 46.128 1.00 5.59 11 PRO E C 1
ATOM 601 O O . PRO E 1 11 ? 10.641 8.194 46.346 1.00 10.72 11 PRO E O 1
ATOM 605 N N . GLY E 1 12 ? 11.297 10.099 45.313 1.00 9.96 12 GLY E N 1
ATOM 606 C CA . GLY E 1 12 ? 9.991 10.251 44.624 1.00 8.66 12 GLY E CA 1
ATOM 607 C C . GLY E 1 12 ? 9.972 9.253 43.460 1.00 10.17 12 GLY E C 1
ATOM 608 O O . GLY E 1 12 ? 11.039 8.668 43.205 1.00 9.97 12 GLY E O 1
ATOM 617 N N . PRO E 1 14 ? 9.634 8.121 39.389 1.00 16.59 14 PRO E N 1
ATOM 618 C CA . PRO E 1 14 ? 10.231 8.692 38.184 1.00 12.09 14 PRO E CA 1
ATOM 619 C C . PRO E 1 14 ? 9.422 9.859 37.660 1.00 12.99 14 PRO E C 1
ATOM 620 O O . PRO E 1 14 ? 8.209 10.050 37.787 1.00 12.05 14 PRO E O 1
ATOM 624 N N . GLY E 1 15 ? 10.164 10.730 36.967 1.00 10.77 15 GLY E N 1
ATOM 625 C CA . GLY E 1 15 ? 9.465 11.764 36.232 1.00 11.10 15 GLY E CA 1
ATOM 626 C C . GLY E 1 15 ? 8.711 11.244 35.022 1.00 12.37 15 GLY E C 1
ATOM 627 O O . GLY E 1 15 ? 8.763 10.078 34.639 1.00 12.38 15 GLY E O 1
ATOM 628 N N . PRO E 1 16 ? 7.969 12.180 34.428 1.00 7.17 16 PRO E N 1
ATOM 629 C CA . PRO E 1 16 ? 7.192 11.818 33.259 1.00 9.26 16 PRO E CA 1
ATOM 630 C C . PRO E 1 16 ? 8.028 11.488 32.020 1.00 13.07 16 PRO E C 1
ATOM 631 O O . PRO E 1 16 ? 9.205 11.875 31.995 1.00 10.62 16 PRO E O 1
ATOM 635 N N . PRO E 1 17 ? 7.523 10.817 30.989 1.00 10.92 17 PRO E N 1
ATOM 636 C CA . PRO E 1 17 ? 8.312 10.613 29.758 1.00 9.15 17 PRO E CA 1
ATOM 637 C C . PRO E 1 17 ? 8.645 11.963 29.150 1.00 7.23 17 PRO E C 1
ATOM 638 O O . PRO E 1 17 ? 7.993 12.990 29.304 1.00 9.96 17 PRO E O 1
ATOM 642 N N . GLY E 1 18 ? 9.767 11.976 28.408 1.00 8.89 18 GLY E N 1
ATOM 643 C CA . GLY E 1 18 ? 10.154 13.143 27.628 1.00 10.51 18 GLY E CA 1
ATOM 644 C C . GLY E 1 18 ? 9.154 13.306 26.460 1.00 10.72 18 GLY E C 1
ATOM 645 O O . GLY E 1 18 ? 8.283 12.467 26.269 1.00 10.31 18 GLY E O 1
ATOM 646 N N . PRO E 1 19 ? 9.391 14.382 25.707 1.00 11.05 19 PRO E N 1
ATOM 647 C CA . PRO E 1 19 ? 8.613 14.732 24.521 1.00 11.90 19 PRO E CA 1
ATOM 648 C C . PRO E 1 19 ? 8.962 13.835 23.350 1.00 10.38 19 PRO E C 1
ATOM 649 O O . PRO E 1 19 ? 10.049 13.243 23.373 1.00 11.09 19 PRO E O 1
ATOM 653 N N . PRO E 1 20 ? 8.108 13.662 22.347 1.00 14.20 20 PRO E N 1
ATOM 654 C CA . PRO E 1 20 ? 8.528 12.897 21.183 1.00 14.97 20 PRO E CA 1
ATOM 655 C C . PRO E 1 20 ? 9.768 13.543 20.567 1.00 15.18 20 PRO E C 1
ATOM 656 O O . PRO E 1 20 ? 10.028 14.752 20.672 1.00 14.81 20 PRO E O 1
ATOM 660 N N . GLY E 1 21 ? 10.553 12.726 19.900 1.00 13.18 21 GLY E N 1
ATOM 661 C CA . GLY E 1 21 ? 11.692 13.109 19.115 1.00 14.07 21 GLY E CA 1
ATOM 662 C C . GLY E 1 21 ? 11.365 14.117 18.036 1.00 17.29 21 GLY E C 1
ATOM 663 O O . GLY E 1 21 ? 10.190 14.389 17.733 1.00 21.95 21 GLY E O 1
ATOM 664 N N . PRO E 1 22 ? 12.434 14.622 17.423 1.00 18.38 22 PRO E N 1
ATOM 665 C CA . PRO E 1 22 ? 12.251 15.570 16.310 1.00 17.73 22 PRO E CA 1
ATOM 666 C C . PRO E 1 22 ? 11.842 14.749 15.096 1.00 22.71 22 PRO E C 1
ATOM 667 O O . PRO E 1 22 ? 11.987 13.534 15.053 1.00 23.04 22 PRO E O 1
ATOM 671 N N . PRO E 1 23 ? 11.324 15.410 14.086 1.00 24.95 23 PRO E N 1
ATOM 672 C CA . PRO E 1 23 ? 10.950 14.710 12.870 1.00 23.62 23 PRO E CA 1
ATOM 673 C C . PRO E 1 23 ? 12.183 14.099 12.186 1.00 19.09 23 PRO E C 1
ATOM 674 O O . PRO E 1 23 ? 13.330 14.489 12.384 1.00 29.88 23 PRO E O 1
ATOM 678 N N . GLY E 1 24 ? 11.881 13.109 11.342 1.00 22.34 24 GLY E N 1
ATOM 679 C CA . GLY E 1 24 ? 12.794 12.436 10.448 1.00 23.06 24 GLY E CA 1
ATOM 680 C C . GLY E 1 24 ? 13.259 13.256 9.258 1.00 25.12 24 GLY E C 1
ATOM 681 O O . GLY E 1 24 ? 12.739 14.313 8.902 1.00 26.87 24 GLY E O 1
ATOM 682 N N . PRO F 1 5 ? 7.518 10.818 70.914 1.00 23.84 5 PRO F N 1
ATOM 683 C CA . PRO F 1 5 ? 8.227 10.676 69.635 1.00 22.42 5 PRO F CA 1
ATOM 684 C C . PRO F 1 5 ? 8.574 11.998 68.965 1.00 16.71 5 PRO F C 1
ATOM 685 O O . PRO F 1 5 ? 7.909 13.020 69.116 1.00 20.29 5 PRO F O 1
ATOM 689 N N . GLY F 1 6 ? 9.682 11.930 68.213 1.00 17.85 6 GLY F N 1
ATOM 690 C CA . GLY F 1 6 ? 10.144 13.038 67.402 1.00 15.86 6 GLY F CA 1
ATOM 691 C C . GLY F 1 6 ? 9.171 13.256 66.252 1.00 14.95 6 GLY F C 1
ATOM 692 O O . GLY F 1 6 ? 8.270 12.429 66.093 1.00 14.61 6 GLY F O 1
ATOM 693 N N . PRO F 1 7 ? 9.366 14.365 65.545 1.00 14.52 7 PRO F N 1
ATOM 694 C CA . PRO F 1 7 ? 8.571 14.712 64.358 1.00 16.07 7 PRO F CA 1
ATOM 695 C C . PRO F 1 7 ? 8.929 13.852 63.161 1.00 14.51 7 PRO F C 1
ATOM 696 O O . PRO F 1 7 ? 10.047 13.320 63.192 1.00 17.22 7 PRO F O 1
ATOM 700 N N . PRO F 1 8 ? 8.063 13.704 62.160 1.00 15.15 8 PRO F N 1
ATOM 701 C CA . PRO F 1 8 ? 8.460 12.940 60.971 1.00 14.40 8 PRO F CA 1
ATOM 702 C C . PRO F 1 8 ? 9.697 13.601 60.367 1.00 15.72 8 PRO F C 1
ATOM 703 O O . PRO F 1 8 ? 9.937 14.802 60.511 1.00 14.79 8 PRO F O 1
ATOM 707 N N . GLY F 1 9 ? 10.519 12.807 59.694 1.00 12.03 9 GLY F N 1
ATOM 708 C CA . GLY F 1 9 ? 11.700 13.208 58.993 1.00 13.57 9 GLY F CA 1
ATOM 709 C C . GLY F 1 9 ? 11.373 14.153 57.868 1.00 14.19 9 GLY F C 1
ATOM 710 O O . GLY F 1 9 ? 10.219 14.433 57.546 1.00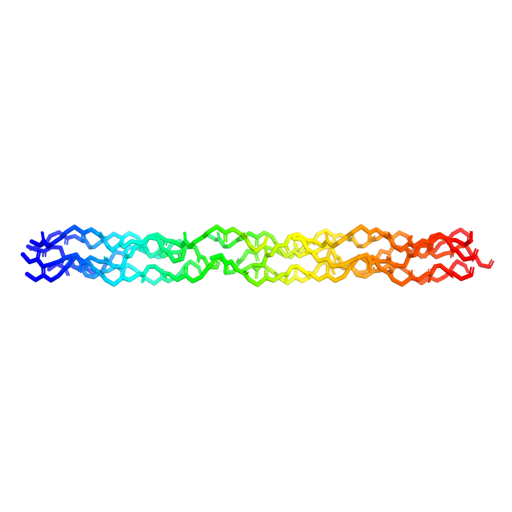 18.83 9 GLY F O 1
ATOM 711 N N . PRO F 1 10 ? 12.434 14.629 57.231 1.00 15.94 10 PRO F N 1
ATOM 712 C CA . PRO F 1 10 ? 12.239 15.527 56.100 1.00 18.22 10 PRO F CA 1
ATOM 713 C C . PRO F 1 10 ? 11.845 14.709 54.870 1.00 15.32 10 PRO F C 1
ATOM 714 O O . PRO F 1 10 ? 11.981 13.495 54.888 1.00 15.74 10 PRO F O 1
ATOM 718 N N . PRO F 1 11 ? 11.355 15.410 53.845 1.00 12.46 11 PRO F N 1
ATOM 719 C CA . PRO F 1 11 ? 10.955 14.701 52.618 1.00 12.27 11 PRO F CA 1
ATOM 720 C C . PRO F 1 11 ? 12.130 13.990 51.964 1.00 13.47 11 PRO F C 1
ATOM 721 O O . PRO F 1 11 ? 13.291 14.422 52.157 1.00 13.85 11 PRO F O 1
ATOM 725 N N . GLY F 1 12 ? 11.903 12.916 51.212 1.00 8.89 12 GLY F N 1
ATOM 726 C CA . GLY F 1 12 ? 12.961 12.330 50.419 1.00 8.11 12 GLY F CA 1
ATOM 727 C C . GLY F 1 12 ? 13.344 13.190 49.249 1.00 8.57 12 GLY F C 1
ATOM 728 O O . GLY F 1 12 ? 12.791 14.222 48.894 1.00 8.41 12 GLY F O 1
ATOM 737 N N . PRO F 1 14 ? 14.083 14.096 45.121 1.00 11.22 14 PRO F N 1
ATOM 738 C CA . PRO F 1 14 ? 13.308 13.873 43.890 1.00 9.91 14 PRO F CA 1
ATOM 739 C C . PRO F 1 14 ? 13.678 12.555 43.248 1.00 10.08 14 PRO F C 1
ATOM 740 O O . PRO F 1 14 ? 14.759 11.966 43.366 1.00 10.62 14 PRO F O 1
ATOM 744 N N . GLY F 1 15 ? 12.690 11.980 42.551 1.00 11.93 15 GLY F N 1
ATOM 745 C CA . GLY F 1 15 ? 12.915 10.695 41.911 1.00 10.24 15 GLY F CA 1
ATOM 746 C C . GLY F 1 15 ? 13.792 10.754 40.707 1.00 11.14 15 GLY F C 1
ATOM 747 O O . GLY F 1 15 ? 14.401 11.765 40.301 1.00 12.68 15 GLY F O 1
ATOM 748 N N . PRO F 1 16 ? 13.906 9.611 40.065 1.00 12.91 16 PRO F N 1
ATOM 749 C CA . PRO F 1 16 ? 14.803 9.548 38.911 1.00 11.27 16 PRO F CA 1
ATO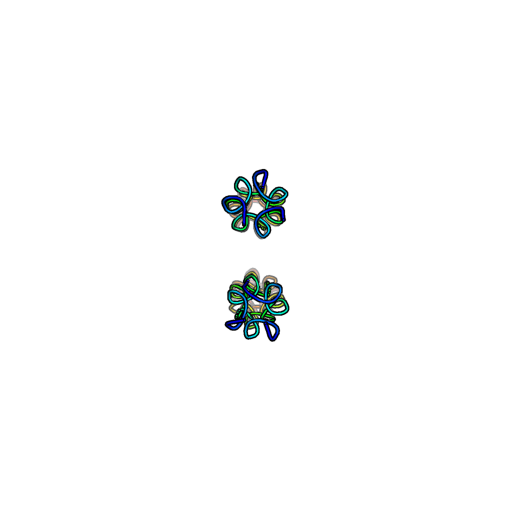M 750 C C . PRO F 1 16 ? 14.156 10.248 37.727 1.00 11.34 16 PRO F C 1
ATOM 751 O O . PRO F 1 16 ? 12.940 10.510 37.696 1.00 10.11 16 PRO F O 1
ATOM 755 N N . PRO F 1 17 ? 14.938 10.536 36.690 1.00 11.91 17 PRO F N 1
ATOM 756 C CA . PRO F 1 17 ? 14.356 11.113 35.484 1.00 9.82 17 PRO F CA 1
ATOM 757 C C . PRO F 1 17 ? 13.414 10.082 34.846 1.00 8.32 17 PRO F C 1
ATOM 758 O O . PRO F 1 17 ? 13.646 8.857 34.958 1.00 11.53 17 PRO F O 1
ATOM 762 N N . GLY F 1 18 ? 12.408 10.582 34.179 1.00 6.97 18 GLY F N 1
ATOM 763 C CA . GLY F 1 18 ? 11.497 9.771 33.378 1.00 8.84 18 GLY F CA 1
ATOM 764 C C . GLY F 1 18 ? 12.211 9.165 32.179 1.00 9.48 18 GLY F C 1
ATOM 765 O O . GLY F 1 18 ? 13.368 9.439 31.821 1.00 9.28 18 GLY F O 1
ATOM 766 N N . PRO F 1 19 ? 11.482 8.294 31.495 1.00 9.31 19 PRO F N 1
ATOM 767 C CA . PRO F 1 19 ? 12.048 7.642 30.318 1.00 9.70 19 PRO F CA 1
ATOM 768 C C . PRO F 1 19 ? 12.059 8.575 29.119 1.00 10.98 19 PRO F C 1
ATOM 769 O O . PRO F 1 19 ? 11.392 9.599 29.071 1.00 13.30 19 PRO F O 1
ATOM 773 N N . PRO F 1 20 ? 12.793 8.220 28.072 1.00 10.32 20 PRO F N 1
ATOM 774 C CA . PRO F 1 20 ? 12.782 9.064 26.869 1.00 9.46 20 PRO F CA 1
ATOM 775 C C . PRO F 1 20 ? 11.408 9.031 26.224 1.00 7.76 20 PRO F C 1
ATOM 776 O O . PRO F 1 20 ? 10.617 8.102 26.416 1.00 11.03 20 PRO F O 1
ATOM 780 N N . GLY F 1 21 ? 11.159 10.079 25.455 1.00 12.77 21 GLY F N 1
ATOM 781 C CA . GLY F 1 21 ? 9.918 10.151 24.669 1.00 11.76 21 GLY F CA 1
ATOM 782 C C . GLY F 1 21 ? 9.958 9.182 23.504 1.00 11.84 21 GLY F C 1
ATOM 783 O O . GLY F 1 21 ? 11.042 8.627 23.254 1.00 11.00 21 GLY F O 1
ATOM 784 N N . PRO F 1 22 ? 8.867 8.983 22.791 1.00 13.31 22 PRO F N 1
ATOM 785 C CA . PRO F 1 22 ? 8.871 8.065 21.645 1.00 14.72 22 PRO F CA 1
ATOM 786 C C . PRO F 1 22 ? 9.513 8.724 20.449 1.00 15.38 22 PRO F C 1
ATOM 787 O O . PRO F 1 22 ? 9.851 9.910 20.549 1.00 13.11 22 PRO F O 1
ATOM 791 N N . PRO F 1 23 ? 9.711 7.983 19.373 1.00 17.03 23 PRO F N 1
ATOM 792 C CA . PRO F 1 23 ? 10.319 8.607 18.191 1.00 16.60 23 PRO F CA 1
ATOM 793 C C . PRO F 1 23 ? 9.475 9.748 17.642 1.00 18.96 23 PRO F C 1
ATOM 794 O O . PRO F 1 23 ? 8.259 9.868 17.811 1.00 18.89 23 PRO F O 1
ATOM 798 N N . GLY F 1 24 ? 10.185 10.644 16.927 1.00 14.40 24 GLY F N 1
ATOM 799 C CA . GLY F 1 24 ? 9.438 11.725 16.284 1.00 16.14 24 GLY F CA 1
ATOM 800 C C . GLY F 1 24 ? 8.744 11.175 15.066 1.00 19.22 24 GLY F C 1
ATOM 801 O O . GLY F 1 24 ? 8.895 10.035 14.633 1.00 20.02 24 GLY F O 1
ATOM 802 N N . PRO F 1 25 ? 7.955 12.078 14.507 1.00 19.53 25 PRO F N 1
ATOM 803 C CA . PRO F 1 25 ? 7.165 11.753 13.307 1.00 21.29 25 PRO F CA 1
ATOM 804 C C . PRO F 1 25 ? 8.068 11.493 12.091 1.00 24.83 25 PRO F C 1
ATOM 805 O O . PRO F 1 25 ? 9.258 11.812 12.168 1.00 26.63 25 PRO F O 1
ATOM 809 N N . PRO F 1 26 ? 7.527 10.941 11.001 1.00 27.47 26 PRO F N 1
ATOM 810 C CA . PRO F 1 26 ? 8.251 10.738 9.753 1.00 24.68 26 PRO F CA 1
ATOM 811 C C . PRO F 1 26 ? 8.733 12.040 9.089 1.00 25.63 26 PRO F C 1
ATOM 812 O O . PRO F 1 26 ? 7.978 13.019 9.059 1.00 25.16 26 PRO F O 1
#

Secondary structure (DSSP, 8-state):
-----------PPP--------/--------PPP----PPPPP-/---PPPPP---------------/-------------PPP-PPP-/-----------PPP-PPPPP-/-PPP------PPPPPPPP---

Radius of gyration: 20.26 Å; Cα contacts (8 Å, |Δi|>4): 489; chains: 6; bounding box: 17×18×66 Å

B-factor: mean 17.68, std 7.73, range [5.59, 54.61]

Sequence (129 aa):
GPPGPPGPPGPGPPGPPGPPGPGPPGPPGPGPPGPPGPPGPPGPPGPPGPPGPGPPGPPGPPGPPGPPGPPGPPGPPGPGPPGPPGPGPPGPPGPPGPGPPGPPGPPGPGPPGPPGPGPPGPPGPPGPP

Foldseek 3Di:
DDDDDDDDDDDDDDDDDDDDDD/DDDDDDDDDDDDDDDDDDDDD/DDDDDDDDDDDDDDDDDDDDDDD/DDDDDDDDDDDDDDDDDDDDD/DDDDDDDDDDDDDDDDDDDDD/DDDDDDDDDDDDDDDDDDDDD

Solvent-accessible surface area: 7271 Å² total